Protein AF-A0A7Y0S572-F1 (afdb_monomer_lite)

Structure (mmCIF, N/CA/C/O backbone):
data_AF-A0A7Y0S572-F1
#
_entry.id   AF-A0A7Y0S572-F1
#
loop_
_atom_site.group_PDB
_atom_site.id
_atom_site.type_symbol
_atom_site.label_atom_id
_atom_site.label_alt_id
_atom_site.label_comp_id
_atom_site.label_asym_id
_atom_site.label_entity_id
_atom_site.label_seq_id
_atom_site.pdbx_PDB_ins_code
_atom_site.Cartn_x
_atom_site.Cartn_y
_atom_site.Cartn_z
_atom_site.occupancy
_atom_site.B_iso_or_equiv
_atom_site.auth_seq_id
_atom_site.auth_comp_id
_atom_site.auth_asym_id
_atom_site.auth_atom_id
_atom_site.pdbx_PDB_model_num
ATOM 1 N N . ALA A 1 1 ? 35.247 -16.070 -6.722 1.00 41.09 1 ALA A N 1
ATOM 2 C CA . ALA A 1 1 ? 34.018 -15.502 -7.310 1.00 41.09 1 ALA A CA 1
ATOM 3 C C . ALA A 1 1 ? 32.829 -16.150 -6.613 1.00 41.09 1 ALA A C 1
ATOM 5 O O . ALA A 1 1 ? 32.689 -17.361 -6.701 1.00 41.09 1 ALA A O 1
ATOM 6 N N . PHE A 1 2 ? 32.053 -15.385 -5.844 1.00 43.91 2 PHE A N 1
ATOM 7 C CA . PHE A 1 2 ? 30.876 -15.890 -5.132 1.00 43.91 2 PHE A CA 1
ATOM 8 C C . PHE A 1 2 ? 29.658 -15.773 -6.054 1.00 43.91 2 PHE A C 1
ATOM 10 O O . PHE A 1 2 ? 28.991 -14.745 -6.073 1.00 43.91 2 PHE A O 1
ATOM 17 N N . TYR A 1 3 ? 29.410 -16.796 -6.872 1.00 42.66 3 TYR A N 1
ATOM 18 C CA . TYR A 1 3 ? 28.191 -16.904 -7.674 1.00 42.66 3 TYR A CA 1
ATOM 19 C C . TYR A 1 3 ? 27.223 -17.822 -6.927 1.00 42.66 3 TYR A C 1
ATOM 21 O O . TYR A 1 3 ? 27.416 -19.034 -6.905 1.00 42.66 3 TYR A O 1
ATOM 29 N N . SER A 1 4 ? 26.238 -17.234 -6.247 1.00 48.22 4 SER A N 1
ATOM 30 C CA . SER A 1 4 ? 25.130 -17.977 -5.636 1.00 48.22 4 SER A CA 1
ATOM 31 C C . SER A 1 4 ? 23.888 -17.739 -6.499 1.00 48.22 4 SER A C 1
ATOM 33 O O . SER A 1 4 ? 23.457 -16.587 -6.583 1.00 48.22 4 SER A O 1
ATOM 35 N N . PRO A 1 5 ? 23.328 -18.771 -7.152 1.00 55.41 5 PRO A N 1
ATOM 36 C CA . PRO A 1 5 ? 22.149 -18.647 -8.016 1.00 55.41 5 PRO A CA 1
ATOM 37 C C . PRO A 1 5 ? 20.969 -17.932 -7.338 1.00 55.41 5 PRO A C 1
ATOM 39 O O . PRO A 1 5 ? 20.272 -17.146 -7.976 1.00 55.41 5 PRO A O 1
ATOM 42 N N . ASP A 1 6 ? 20.812 -18.112 -6.024 1.00 54.69 6 ASP A N 1
ATOM 43 C CA . ASP A 1 6 ? 19.775 -17.477 -5.201 1.00 54.69 6 ASP A CA 1
ATOM 44 C C . ASP A 1 6 ? 19.892 -15.945 -5.125 1.00 54.69 6 ASP A C 1
ATOM 46 O O . ASP A 1 6 ? 18.889 -15.234 -5.023 1.00 54.69 6 ASP A O 1
ATOM 50 N N . LEU A 1 7 ? 21.118 -15.409 -5.185 1.00 51.94 7 LEU A N 1
ATOM 51 C CA . LEU A 1 7 ? 21.358 -13.961 -5.203 1.00 51.94 7 LEU A CA 1
ATOM 52 C C . LEU A 1 7 ? 20.999 -13.365 -6.566 1.00 51.94 7 LEU A C 1
ATOM 54 O O . LEU A 1 7 ? 20.493 -12.243 -6.638 1.00 51.94 7 LEU A O 1
ATOM 58 N N . THR A 1 8 ? 21.229 -14.115 -7.644 1.00 56.31 8 THR A N 1
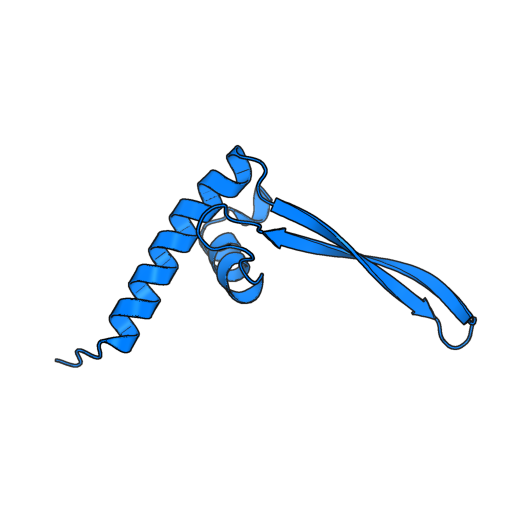ATOM 59 C CA . THR A 1 8 ? 20.860 -13.709 -9.002 1.00 56.31 8 THR A CA 1
ATOM 60 C C . THR A 1 8 ? 19.343 -13.680 -9.169 1.00 56.31 8 THR A C 1
ATOM 62 O O . THR A 1 8 ? 18.821 -12.693 -9.682 1.00 56.31 8 THR A O 1
ATOM 65 N N . ASP A 1 9 ? 18.626 -14.686 -8.664 1.00 60.22 9 ASP A N 1
ATOM 66 C CA . ASP A 1 9 ? 17.167 -14.775 -8.805 1.00 60.22 9 ASP A CA 1
ATOM 67 C C . ASP A 1 9 ? 16.431 -13.657 -8.039 1.00 60.22 9 ASP A C 1
ATOM 69 O O . ASP A 1 9 ? 15.587 -12.948 -8.594 1.00 60.22 9 ASP A O 1
ATOM 73 N N . LYS A 1 10 ? 16.855 -13.366 -6.799 1.00 60.50 10 LYS A N 1
ATOM 74 C CA . LYS A 1 10 ? 16.332 -12.220 -6.029 1.00 60.50 10 LYS A CA 1
ATOM 75 C C . LYS A 1 10 ? 16.616 -10.873 -6.692 1.00 60.50 10 LYS A C 1
ATOM 77 O O . LYS A 1 10 ? 15.761 -9.989 -6.674 1.00 60.50 10 LYS A O 1
ATOM 82 N N . SER A 1 11 ? 17.798 -10.715 -7.289 1.00 60.59 11 SER A N 1
ATOM 83 C CA . SER A 1 11 ? 18.176 -9.471 -7.970 1.00 60.59 11 SER A CA 1
ATOM 84 C C . SER A 1 11 ? 17.353 -9.255 -9.245 1.00 60.59 11 SER A C 1
ATOM 86 O O . SER A 1 11 ? 16.881 -8.148 -9.498 1.00 60.59 11 SER A O 1
ATOM 88 N N . VAL A 1 12 ? 17.121 -10.321 -10.020 1.00 62.12 12 VAL A N 1
ATOM 89 C CA . VAL A 1 12 ? 16.268 -10.290 -11.218 1.00 62.12 12 VAL A CA 1
ATOM 90 C C . VAL A 1 12 ? 14.810 -10.001 -10.847 1.00 62.12 12 VAL A C 1
ATOM 92 O O . VAL A 1 12 ? 14.159 -9.209 -11.530 1.00 62.12 12 VAL A O 1
ATOM 95 N N . SER A 1 13 ? 14.313 -10.573 -9.747 1.00 76.12 13 SER A N 1
ATOM 96 C CA . SER A 1 13 ? 12.970 -10.288 -9.229 1.00 76.12 13 SER A CA 1
ATOM 97 C C . SER A 1 13 ? 12.801 -8.808 -8.855 1.00 76.12 13 SER A C 1
ATOM 99 O O . SER A 1 13 ? 11.868 -8.158 -9.323 1.00 76.12 13 SER A O 1
ATOM 101 N N . HIS A 1 14 ? 13.761 -8.219 -8.131 1.00 79.75 14 HIS A N 1
ATOM 102 C CA . HIS A 1 14 ? 13.715 -6.803 -7.737 1.00 79.75 14 HIS A CA 1
ATOM 103 C C . HIS A 1 14 ? 13.641 -5.834 -8.925 1.00 79.75 14 HIS A C 1
ATOM 105 O O . HIS A 1 14 ? 12.845 -4.895 -8.903 1.00 79.75 14 HIS A O 1
ATOM 111 N N . VAL A 1 15 ? 14.444 -6.063 -9.970 1.00 84.38 15 VAL A N 1
ATOM 112 C CA . VAL A 1 15 ? 14.431 -5.217 -11.176 1.00 84.38 15 VAL A CA 1
ATOM 113 C C . VAL A 1 15 ? 13.077 -5.306 -11.885 1.00 84.38 15 VAL A C 1
ATOM 115 O O . VAL A 1 15 ? 12.531 -4.285 -12.302 1.00 84.38 15 VAL A O 1
ATOM 118 N N . ARG A 1 16 ? 12.496 -6.509 -11.975 1.00 89.19 16 ARG A N 1
ATOM 119 C CA . ARG A 1 16 ? 11.169 -6.711 -12.577 1.00 89.19 16 ARG A CA 1
ATOM 120 C C . ARG A 1 16 ? 10.070 -6.011 -11.786 1.00 89.19 16 ARG A C 1
ATOM 122 O O . ARG A 1 16 ? 9.251 -5.328 -12.394 1.00 89.19 16 ARG A O 1
ATOM 129 N N . ILE A 1 17 ? 10.076 -6.132 -10.457 1.00 89.88 17 ILE A N 1
ATOM 130 C CA . ILE A 1 17 ? 9.108 -5.448 -9.590 1.00 89.88 17 ILE A CA 1
ATOM 131 C C . ILE A 1 17 ? 9.248 -3.929 -9.713 1.00 89.88 17 ILE A C 1
ATOM 133 O O . ILE A 1 17 ? 8.237 -3.244 -9.812 1.00 89.88 17 ILE A O 1
ATOM 137 N N . GLN A 1 18 ? 10.466 -3.389 -9.793 1.00 90.31 18 GLN A N 1
ATOM 138 C CA . GLN A 1 18 ? 10.666 -1.953 -9.994 1.00 90.31 18 GLN A CA 1
ATOM 139 C C . GLN A 1 18 ? 10.049 -1.454 -11.305 1.00 90.31 18 GLN A C 1
ATOM 141 O O . GLN A 1 18 ? 9.286 -0.487 -11.299 1.00 90.31 18 GLN A O 1
ATOM 146 N N . SER A 1 19 ? 10.351 -2.109 -12.430 1.00 91.75 19 SER A N 1
ATOM 147 C CA . SER A 1 19 ? 9.764 -1.737 -13.723 1.00 91.75 19 SER A CA 1
ATOM 148 C C . SER A 1 19 ? 8.243 -1.902 -13.731 1.00 91.75 19 SER A C 1
ATOM 150 O O . SER A 1 19 ? 7.538 -1.061 -14.287 1.00 91.75 19 SER A O 1
ATOM 152 N N . ALA A 1 20 ? 7.730 -2.956 -13.094 1.00 93.62 20 ALA A N 1
ATOM 153 C CA . ALA A 1 20 ? 6.298 -3.196 -12.982 1.00 93.62 20 ALA A CA 1
ATOM 154 C C . ALA A 1 20 ? 5.598 -2.151 -12.096 1.00 93.62 20 ALA A C 1
ATOM 156 O O . ALA A 1 20 ? 4.491 -1.738 -12.424 1.00 93.62 20 ALA A O 1
ATOM 157 N N . LEU A 1 21 ? 6.240 -1.670 -11.025 1.00 94.44 21 LEU A N 1
ATOM 158 C CA . LEU A 1 21 ? 5.653 -0.705 -10.091 1.00 94.44 21 LEU A CA 1
ATOM 159 C C . LEU A 1 21 ? 5.402 0.652 -10.756 1.00 94.44 21 LEU A C 1
ATOM 161 O O . LEU A 1 21 ? 4.350 1.250 -10.550 1.00 94.44 21 LEU A O 1
ATOM 165 N N . HIS A 1 22 ? 6.321 1.105 -11.611 1.00 93.69 22 HIS A N 1
ATOM 166 C CA . HIS A 1 22 ? 6.114 2.319 -12.404 1.00 93.69 22 HIS A CA 1
ATOM 167 C C . HIS A 1 22 ? 4.859 2.206 -13.284 1.00 93.69 22 HIS A C 1
ATOM 169 O O . HIS A 1 22 ? 4.020 3.103 -13.308 1.00 93.69 22 HIS A O 1
ATOM 175 N N . GLN A 1 23 ? 4.686 1.068 -13.967 1.00 94.50 23 GLN A N 1
ATOM 176 C CA . GLN A 1 23 ? 3.494 0.822 -14.785 1.00 94.50 23 GLN A CA 1
ATOM 177 C C . GLN A 1 23 ? 2.229 0.645 -13.943 1.00 94.50 23 GLN A C 1
ATOM 179 O O . GLN A 1 23 ? 1.141 0.982 -14.402 1.00 94.50 23 GLN A O 1
ATOM 184 N N . ALA A 1 24 ? 2.347 0.092 -12.737 1.00 94.44 24 ALA A N 1
ATOM 185 C CA . ALA A 1 24 ? 1.218 -0.143 -11.849 1.00 94.44 24 ALA A CA 1
ATOM 186 C C . ALA A 1 24 ? 0.527 1.162 -11.445 1.00 94.44 24 ALA A C 1
ATOM 188 O O . ALA A 1 24 ? -0.701 1.191 -11.368 1.00 94.44 24 ALA A O 1
ATOM 189 N N . ILE A 1 25 ? 1.299 2.234 -11.246 1.00 90.94 25 ILE A N 1
ATOM 190 C CA . ILE A 1 25 ? 0.783 3.578 -10.959 1.00 90.94 25 ILE A CA 1
ATOM 191 C C . ILE A 1 25 ? 0.004 4.107 -12.170 1.00 90.94 25 ILE A C 1
ATOM 193 O O . ILE A 1 25 ? -1.168 4.456 -12.047 1.00 90.94 25 ILE A O 1
ATOM 197 N N . GLU A 1 26 ? 0.609 4.075 -13.362 1.00 92.50 26 GLU A N 1
ATOM 198 C CA . GLU A 1 26 ? -0.031 4.535 -14.606 1.00 92.50 26 GLU A CA 1
ATOM 199 C C . GLU A 1 26 ? -1.301 3.740 -14.952 1.00 92.50 26 GLU A C 1
ATOM 201 O O . GLU A 1 26 ? -2.280 4.295 -15.449 1.00 92.50 26 GLU A O 1
ATOM 206 N N . LYS A 1 27 ? -1.296 2.431 -14.677 1.00 94.75 27 LYS A N 1
ATOM 207 C CA . LYS A 1 27 ? -2.394 1.501 -14.982 1.00 94.75 27 LYS A CA 1
ATOM 208 C C . LYS A 1 27 ? -3.380 1.313 -13.824 1.00 94.75 27 LYS A C 1
ATOM 210 O O . LYS A 1 27 ? -4.225 0.426 -13.917 1.00 94.75 27 LYS A O 1
ATOM 215 N N . GLN A 1 28 ? -3.266 2.091 -12.744 1.00 91.38 28 GLN A N 1
ATOM 216 C CA . GLN A 1 28 ? -4.145 2.020 -11.566 1.00 91.38 28 GLN A CA 1
ATOM 217 C C . GLN A 1 28 ? -4.289 0.599 -10.980 1.00 91.38 28 GLN A C 1
ATOM 219 O O . GLN A 1 28 ? -5.372 0.153 -10.610 1.00 91.38 28 GLN A O 1
ATOM 224 N N . GLN A 1 29 ? -3.179 -0.138 -10.899 1.00 95.06 29 GLN A N 1
ATOM 225 C CA . GLN A 1 29 ? -3.135 -1.505 -10.354 1.00 95.06 29 GLN A CA 1
ATOM 226 C C . GLN A 1 29 ? -2.962 -1.545 -8.828 1.00 95.06 29 GLN A C 1
ATOM 228 O O . GLN A 1 29 ? -2.963 -2.619 -8.212 1.00 95.06 29 GLN A O 1
ATOM 233 N N . LEU A 1 30 ? -2.784 -0.373 -8.223 1.00 95.62 30 LEU A N 1
ATOM 234 C CA . LEU A 1 30 ? -2.750 -0.179 -6.786 1.00 95.62 30 LEU A CA 1
ATOM 235 C C . LEU A 1 30 ? -4.166 0.114 -6.290 1.00 95.62 30 LEU A C 1
ATOM 237 O O . LEU A 1 30 ? -4.892 0.910 -6.882 1.00 95.62 30 LEU A O 1
ATOM 241 N N . ARG A 1 31 ? -4.562 -0.533 -5.197 1.00 95.44 31 ARG A N 1
ATOM 242 C CA . ARG A 1 31 ? -5.854 -0.316 -4.539 1.00 95.44 31 ARG A CA 1
ATOM 243 C C . ARG A 1 31 ? -5.669 -0.144 -3.041 1.00 95.44 31 ARG A C 1
ATOM 245 O O . ARG A 1 31 ? -4.697 -0.639 -2.472 1.00 95.44 31 ARG A O 1
ATOM 252 N N . LEU A 1 32 ? -6.643 0.492 -2.404 1.00 95.69 32 LEU A N 1
ATOM 253 C CA . LEU A 1 32 ? -6.730 0.555 -0.951 1.00 95.69 32 LEU A CA 1
ATOM 254 C C . LEU A 1 32 ? -7.636 -0.557 -0.430 1.00 95.69 32 LEU A C 1
ATOM 256 O O . LEU A 1 32 ? -8.733 -0.784 -0.939 1.00 95.69 32 LEU A O 1
ATOM 260 N N . GLU A 1 33 ? -7.170 -1.227 0.611 1.00 96.94 33 GLU A N 1
ATOM 261 C CA . GLU A 1 33 ? -8.000 -2.006 1.520 1.00 96.94 33 GLU A CA 1
ATOM 262 C C . GLU A 1 33 ? -8.101 -1.268 2.853 1.00 96.94 33 GLU A C 1
ATOM 264 O O . GLU A 1 33 ? -7.213 -0.497 3.209 1.00 96.94 33 GLU A O 1
ATOM 269 N N . PHE A 1 34 ? -9.184 -1.496 3.592 1.00 97.25 34 PHE A N 1
ATOM 270 C CA . PHE A 1 34 ? -9.430 -0.816 4.859 1.00 97.25 34 PHE A CA 1
ATOM 271 C C . PHE A 1 34 ? -9.538 -1.833 5.983 1.00 97.25 34 PHE A C 1
ATOM 273 O O . PHE A 1 34 ? -10.372 -2.739 5.926 1.00 97.25 34 PHE A O 1
ATOM 280 N N . GLN A 1 35 ? -8.710 -1.669 7.009 1.00 97.44 35 GLN A N 1
ATOM 281 C CA . GLN A 1 35 ? -8.748 -2.502 8.201 1.00 97.44 35 GLN A CA 1
ATOM 282 C C . GLN A 1 35 ? -9.376 -1.721 9.364 1.00 97.44 35 GLN A C 1
ATOM 284 O O . GLN A 1 35 ? -8.828 -0.694 9.764 1.00 97.44 35 GLN A O 1
ATOM 289 N N . PRO A 1 36 ? -10.516 -2.167 9.926 1.00 96.94 36 PRO A N 1
ATOM 290 C CA . PRO A 1 36 ? -11.128 -1.505 11.072 1.00 96.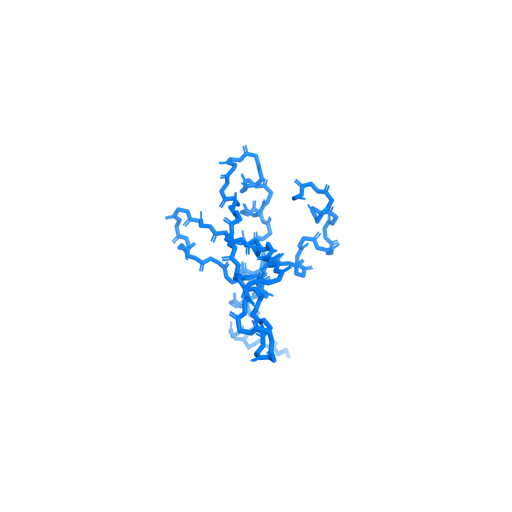94 36 PRO A CA 1
ATOM 291 C C . PRO A 1 36 ? -10.231 -1.531 12.310 1.00 96.94 36 PRO A C 1
ATOM 293 O O . PRO A 1 36 ? -9.671 -2.569 12.664 1.00 96.94 36 PRO A O 1
ATOM 296 N N . GLN A 1 37 ? -10.161 -0.399 13.004 1.00 97.88 37 GLN A N 1
ATOM 297 C CA . GLN A 1 37 ? -9.542 -0.274 14.318 1.00 97.88 37 GLN A CA 1
ATOM 298 C C . GLN A 1 37 ? -10.641 -0.298 15.380 1.00 97.88 37 GLN A C 1
ATOM 300 O O . GLN A 1 37 ? -11.523 0.567 15.405 1.00 97.88 37 GLN A O 1
ATOM 305 N N . TYR A 1 38 ? -10.607 -1.318 16.235 1.00 97.25 38 TYR A N 1
ATOM 306 C CA . TYR A 1 38 ? -11.639 -1.566 17.236 1.00 97.25 38 TYR A CA 1
ATOM 307 C C . TYR A 1 38 ? -11.166 -1.152 18.629 1.00 97.25 38 TYR A C 1
ATOM 309 O O . TYR A 1 38 ? -10.106 -1.582 19.083 1.00 97.25 38 TYR A O 1
ATOM 317 N N . ASN A 1 39 ? -11.966 -0.342 19.320 1.00 97.62 39 ASN A N 1
ATOM 318 C CA . ASN A 1 39 ? -11.769 -0.041 20.729 1.00 97.62 39 ASN A CA 1
ATOM 319 C C . ASN A 1 39 ? -12.490 -1.100 21.570 1.00 97.62 39 ASN A C 1
ATOM 321 O O . ASN A 1 39 ? -13.718 -1.185 21.561 1.00 97.62 39 ASN A O 1
ATOM 325 N N . LEU A 1 40 ? -11.712 -1.900 22.303 1.00 96.06 40 LEU A N 1
ATOM 326 C CA . LEU A 1 40 ? -12.230 -2.993 23.127 1.00 96.06 40 LEU A CA 1
ATOM 327 C C . LEU A 1 40 ? -12.968 -2.505 24.381 1.00 96.06 40 LEU A C 1
ATOM 329 O O . LEU A 1 40 ? -13.909 -3.162 24.812 1.00 96.06 40 LEU A O 1
ATOM 333 N N . GLU A 1 41 ? -12.582 -1.362 24.950 1.00 97.38 41 GLU A N 1
ATOM 334 C CA . GLU A 1 41 ? -13.239 -0.800 26.139 1.00 97.38 41 GLU A CA 1
ATOM 335 C C . GLU A 1 41 ? -14.608 -0.206 25.792 1.00 97.38 41 GLU A C 1
ATOM 337 O O . GLU A 1 41 ? -15.579 -0.388 26.523 1.00 97.38 41 GLU A O 1
ATOM 342 N N . GLN A 1 42 ? -14.691 0.491 24.656 1.00 95.12 42 GLN A N 1
ATOM 343 C CA . GLN A 1 42 ? -15.919 1.135 24.176 1.00 95.12 42 GLN A CA 1
ATOM 344 C C . GLN A 1 42 ? -16.782 0.211 23.307 1.00 95.12 42 GLN A C 1
ATOM 346 O O . GLN A 1 42 ? -17.892 0.589 22.932 1.00 95.12 42 GLN A O 1
ATOM 351 N N . ASN A 1 43 ? -16.279 -0.987 22.990 1.00 95.50 43 ASN A N 1
ATOM 352 C CA . ASN A 1 43 ? -16.914 -1.985 22.133 1.00 95.50 43 ASN A CA 1
ATOM 353 C C . ASN A 1 43 ? -17.411 -1.391 20.798 1.00 95.50 43 ASN A C 1
ATOM 355 O O . ASN A 1 43 ? -18.550 -1.606 20.372 1.00 95.50 43 ASN A O 1
ATOM 359 N N . SER A 1 44 ? -16.557 -0.599 20.145 1.00 97.06 44 SER A N 1
ATOM 360 C CA . SER A 1 44 ? -16.904 0.161 18.942 1.00 97.06 44 SER A CA 1
ATOM 361 C C . SER A 1 44 ? -15.724 0.301 17.976 1.00 97.06 44 SER A C 1
ATOM 363 O O . SER A 1 44 ? -14.557 0.221 18.361 1.00 97.06 44 SER A O 1
ATOM 365 N N . ILE A 1 45 ? -16.026 0.513 16.692 1.00 97.12 45 ILE A N 1
ATOM 366 C CA . ILE A 1 45 ? -15.018 0.882 15.689 1.00 97.12 45 ILE A CA 1
ATOM 367 C C . ILE A 1 45 ? -14.709 2.369 15.863 1.00 97.12 45 ILE A C 1
ATOM 369 O O . ILE A 1 45 ? -15.618 3.196 15.808 1.00 97.12 45 ILE A O 1
ATOM 373 N N . VAL A 1 46 ? -13.432 2.703 16.040 1.00 97.00 46 VAL A N 1
ATOM 374 C CA . VAL A 1 46 ? -12.966 4.089 16.238 1.00 97.00 46 VAL A CA 1
ATOM 375 C C . VAL A 1 46 ? -12.254 4.664 15.017 1.00 97.00 46 VAL A C 1
ATOM 377 O O . VAL A 1 46 ? -12.015 5.866 14.953 1.00 97.00 46 VAL A O 1
ATOM 380 N N . GLY A 1 47 ? -11.941 3.826 14.030 1.00 96.94 47 GLY A N 1
ATOM 381 C CA . GLY A 1 47 ? -11.277 4.251 12.807 1.00 96.94 47 GLY A CA 1
ATOM 382 C C . GLY A 1 47 ? -11.037 3.103 11.838 1.00 96.94 47 GLY A C 1
ATOM 383 O O .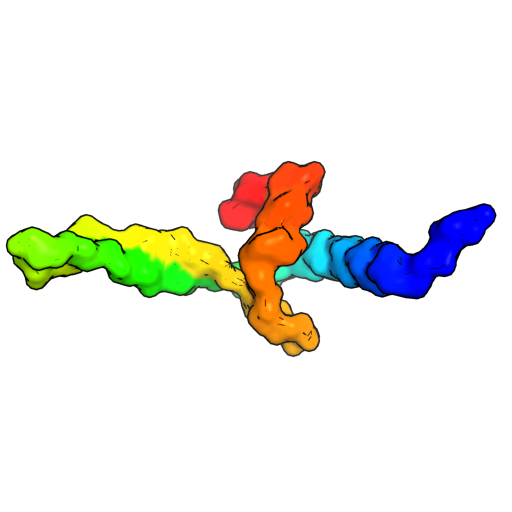 GLY A 1 47 ? -11.447 1.963 12.073 1.00 96.94 47 GLY A O 1
ATOM 384 N N . VAL A 1 48 ? -10.355 3.418 10.742 1.00 97.75 48 VAL A N 1
ATOM 385 C CA . VAL A 1 48 ? -9.871 2.445 9.762 1.00 97.75 48 VAL A CA 1
ATOM 386 C C . VAL A 1 48 ? -8.440 2.794 9.371 1.00 97.75 48 VAL A C 1
ATOM 388 O O . VAL A 1 48 ? -8.105 3.965 9.203 1.00 97.75 48 VAL A O 1
ATOM 391 N N . GLU A 1 49 ? -7.606 1.778 9.202 1.00 97.62 49 GLU A N 1
ATOM 392 C CA . GLU A 1 49 ? -6.299 1.907 8.571 1.00 97.62 49 GLU A CA 1
ATOM 393 C C . GLU A 1 49 ? -6.444 1.662 7.067 1.00 97.62 49 GLU A C 1
ATOM 395 O O . GLU A 1 49 ? -7.014 0.650 6.652 1.00 97.62 49 GLU A O 1
ATOM 400 N N . ALA A 1 50 ? -5.952 2.597 6.254 1.00 96.25 50 ALA A N 1
ATOM 401 C CA . ALA A 1 50 ? -5.891 2.442 4.807 1.00 96.25 50 ALA A CA 1
ATOM 402 C C . ALA A 1 50 ? -4.588 1.728 4.434 1.00 96.25 50 ALA A C 1
ATOM 404 O O . ALA A 1 50 ? -3.493 2.220 4.697 1.00 96.25 50 ALA A O 1
ATOM 405 N N . LEU A 1 51 ? -4.715 0.563 3.813 1.00 95.94 51 LEU A N 1
ATOM 406 C CA . LEU A 1 51 ? -3.609 -0.313 3.480 1.00 95.94 51 LEU A CA 1
ATOM 407 C C . LEU A 1 51 ? -3.503 -0.455 1.966 1.00 95.94 51 LEU A C 1
ATOM 409 O O . LEU A 1 51 ? -4.409 -0.964 1.305 1.00 95.94 51 LEU A O 1
ATOM 413 N N . LEU A 1 52 ? -2.367 -0.045 1.413 1.00 95.50 52 LEU A N 1
ATOM 414 C CA . LEU A 1 52 ? -2.101 -0.185 -0.011 1.00 95.50 52 LEU A CA 1
ATOM 415 C C . LEU A 1 52 ? -1.897 -1.658 -0.394 1.00 95.50 52 LEU A C 1
ATOM 417 O O . LEU A 1 52 ? -1.238 -2.434 0.310 1.00 95.50 52 LEU A O 1
ATOM 421 N N . ARG A 1 53 ? -2.458 -2.046 -1.537 1.00 96.12 53 ARG A N 1
ATOM 422 C CA . ARG A 1 53 ? -2.344 -3.378 -2.133 1.00 96.12 53 ARG A CA 1
ATOM 423 C C . ARG A 1 53 ? -2.048 -3.262 -3.607 1.00 96.12 53 ARG A C 1
ATOM 425 O O . ARG A 1 53 ? -2.637 -2.434 -4.295 1.00 96.12 53 ARG A O 1
ATOM 432 N N . TRP A 1 54 ? -1.217 -4.166 -4.100 1.00 96.00 54 TRP A N 1
ATOM 433 C CA . TRP A 1 54 ? -0.917 -4.247 -5.517 1.00 96.00 54 TRP A CA 1
ATOM 434 C C . TRP A 1 54 ? -1.378 -5.582 -6.087 1.00 96.00 54 TRP A C 1
ATOM 436 O O . TRP A 1 54 ? -0.875 -6.638 -5.704 1.00 96.00 54 TRP A O 1
ATOM 446 N N . GLN A 1 55 ? -2.336 -5.526 -7.015 1.00 93.38 55 GLN A N 1
ATOM 447 C CA . GLN A 1 55 ? -2.704 -6.673 -7.840 1.00 93.38 55 GLN A CA 1
ATOM 448 C C . GLN A 1 55 ? -2.032 -6.552 -9.201 1.00 93.38 55 GLN A C 1
ATOM 450 O O . GLN A 1 55 ? -2.522 -5.848 -10.083 1.00 93.38 55 GLN A O 1
ATOM 455 N N . HIS A 1 56 ? -0.923 -7.257 -9.391 1.00 94.19 56 HIS A N 1
ATOM 456 C CA . HIS A 1 56 ? -0.311 -7.353 -10.705 1.00 94.19 56 HIS A CA 1
ATOM 457 C C . HIS A 1 56 ? -1.028 -8.434 -11.536 1.00 94.19 56 HIS A C 1
ATOM 459 O O . HIS A 1 56 ? -1.320 -9.510 -11.003 1.00 94.19 56 HIS A O 1
ATOM 465 N N . PRO A 1 57 ? -1.287 -8.210 -12.837 1.00 89.25 57 PRO A N 1
ATOM 466 C CA . PRO A 1 57 ? -1.940 -9.200 -13.698 1.00 89.25 57 PRO A CA 1
ATOM 467 C C . PRO A 1 57 ? -1.168 -10.524 -13.806 1.00 89.25 57 PRO A C 1
ATOM 469 O O . PRO A 1 57 ? -1.788 -11.575 -13.914 1.00 89.25 57 PRO A O 1
ATOM 472 N N . GLU A 1 58 ? 0.167 -10.482 -13.745 1.00 89.88 58 GLU A N 1
ATOM 473 C CA . GLU A 1 58 ? 1.017 -11.676 -13.891 1.00 89.88 58 GLU A CA 1
ATOM 474 C C . GLU A 1 58 ? 1.585 -12.196 -12.564 1.00 89.88 58 GLU A C 1
ATOM 476 O O . GLU A 1 58 ? 1.722 -13.402 -12.390 1.00 89.88 58 GLU A O 1
ATOM 481 N N . PHE A 1 59 ? 1.906 -11.309 -11.612 1.00 86.56 59 PHE A N 1
ATOM 482 C CA . PHE A 1 59 ? 2.513 -11.712 -10.331 1.00 86.56 59 PHE A CA 1
ATOM 483 C C . PHE A 1 59 ? 1.461 -12.005 -9.257 1.00 86.56 59 PHE A C 1
ATOM 485 O O . PHE A 1 59 ? 1.792 -12.494 -8.182 1.00 86.56 59 PHE A O 1
ATOM 492 N N . GLY A 1 60 ? 0.190 -11.705 -9.536 1.00 89.38 60 GLY A N 1
ATOM 493 C CA . GLY A 1 60 ? -0.871 -11.787 -8.549 1.00 89.38 60 GLY A CA 1
ATOM 494 C C . GLY A 1 60 ? -0.736 -10.695 -7.489 1.00 89.38 60 GLY A C 1
ATOM 495 O O . GLY A 1 60 ? -0.413 -9.545 -7.793 1.00 89.38 60 GLY A O 1
ATOM 496 N N . LEU A 1 61 ? -1.032 -11.048 -6.240 1.00 91.69 61 LEU A N 1
ATOM 497 C CA . LEU A 1 61 ? -0.925 -10.121 -5.119 1.00 91.69 61 LEU A CA 1
ATOM 498 C C . LEU A 1 61 ? 0.549 -9.926 -4.750 1.00 91.69 61 LEU A C 1
ATOM 500 O O . LEU A 1 61 ? 1.187 -10.858 -4.266 1.00 91.69 61 LEU A O 1
ATOM 504 N N . VAL A 1 62 ? 1.066 -8.713 -4.942 1.00 93.44 62 VAL A N 1
ATOM 505 C CA . VAL A 1 62 ? 2.443 -8.365 -4.570 1.00 93.44 62 VAL A CA 1
ATOM 506 C C . VAL A 1 62 ? 2.448 -7.804 -3.139 1.00 93.44 62 VAL A C 1
ATOM 508 O O . VAL A 1 62 ? 1.760 -6.808 -2.878 1.00 93.44 62 VAL A O 1
ATOM 511 N N . PRO A 1 63 ? 3.188 -8.413 -2.192 1.00 91.81 63 PRO A N 1
ATOM 512 C CA . PRO A 1 63 ? 3.271 -7.935 -0.814 1.00 91.81 63 PRO A CA 1
ATOM 513 C C . PRO A 1 63 ? 3.843 -6.511 -0.713 1.00 91.81 63 PRO A C 1
ATOM 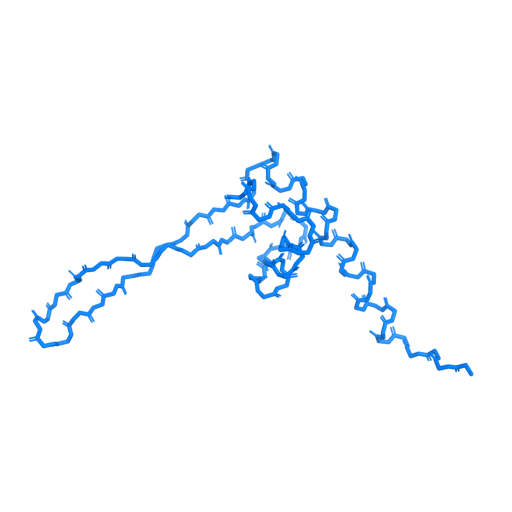515 O O . PRO A 1 63 ? 4.843 -6.215 -1.368 1.00 91.81 63 PRO A O 1
ATOM 518 N N . PRO A 1 64 ? 3.307 -5.639 0.167 1.00 94.12 64 PRO A N 1
ATOM 519 C CA . PRO A 1 64 ? 3.880 -4.312 0.419 1.00 94.12 64 PRO A CA 1
ATOM 520 C C . PRO A 1 64 ? 5.368 -4.335 0.774 1.00 94.12 64 PRO A C 1
ATOM 522 O O . PRO A 1 64 ? 6.120 -3.479 0.319 1.00 94.12 64 PRO A O 1
ATOM 525 N N . ALA A 1 65 ? 5.820 -5.350 1.514 1.00 92.00 65 ALA A N 1
ATOM 526 C CA . ALA A 1 65 ? 7.229 -5.511 1.868 1.00 92.00 65 ALA A CA 1
ATOM 527 C C . ALA A 1 65 ? 8.160 -5.639 0.646 1.00 92.00 65 ALA A C 1
ATOM 529 O O . ALA A 1 65 ? 9.329 -5.269 0.740 1.00 92.00 65 ALA A O 1
ATOM 530 N N . ASP A 1 66 ? 7.646 -6.106 -0.494 1.00 91.12 66 ASP A N 1
ATOM 531 C CA . ASP A 1 66 ? 8.445 -6.322 -1.700 1.00 91.12 66 ASP A CA 1
ATOM 532 C C . ASP A 1 66 ? 8.542 -5.057 -2.565 1.00 91.12 66 ASP A C 1
ATOM 534 O O . ASP A 1 66 ? 9.568 -4.828 -3.207 1.00 91.12 66 ASP A O 1
ATOM 538 N N . PHE A 1 67 ? 7.508 -4.204 -2.576 1.00 93.56 67 PHE A N 1
ATOM 539 C CA . PHE A 1 67 ? 7.459 -3.037 -3.466 1.00 93.56 67 PHE A CA 1
ATOM 540 C C . PHE A 1 67 ? 7.601 -1.679 -2.767 1.00 93.56 67 PHE A C 1
ATOM 542 O O . PHE A 1 67 ? 8.100 -0.744 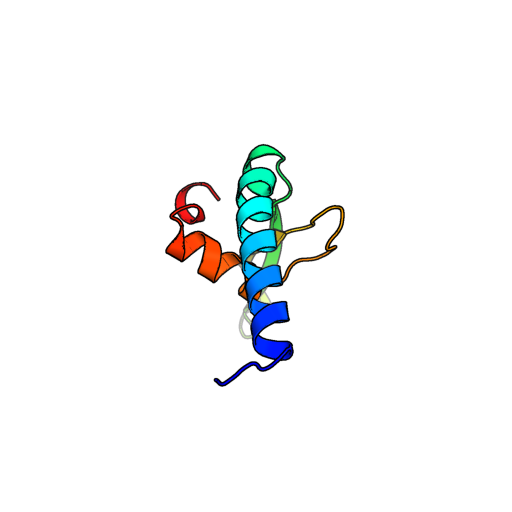-3.391 1.00 93.56 67 PHE A O 1
ATOM 549 N N . ILE A 1 68 ? 7.236 -1.543 -1.487 1.00 95.25 68 ILE A N 1
ATOM 550 C CA . ILE A 1 68 ? 7.377 -0.275 -0.749 1.00 95.25 68 ILE A CA 1
ATOM 551 C C . ILE A 1 68 ? 8.849 0.161 -0.641 1.00 95.25 68 ILE A C 1
ATOM 553 O O . ILE A 1 68 ? 9.135 1.302 -1.003 1.00 95.25 68 ILE A O 1
ATOM 557 N N . PRO A 1 69 ? 9.823 -0.713 -0.298 1.00 94.31 69 PRO A N 1
ATOM 558 C CA . PRO A 1 69 ? 11.230 -0.304 -0.263 1.00 94.31 69 PRO A CA 1
ATOM 559 C C . PRO A 1 69 ? 11.761 0.146 -1.630 1.00 94.31 69 PRO A C 1
ATOM 561 O O . PRO A 1 69 ? 12.698 0.940 -1.719 1.00 94.31 69 PRO A O 1
ATOM 564 N N . ILE A 1 70 ? 11.187 -0.382 -2.716 1.00 93.00 70 ILE A N 1
ATOM 565 C CA . ILE A 1 70 ? 11.521 0.031 -4.080 1.00 93.00 70 ILE A CA 1
ATOM 56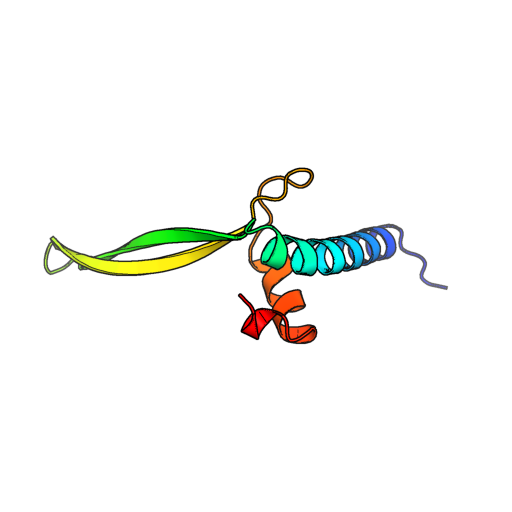6 C C . ILE A 1 70 ? 10.919 1.409 -4.355 1.00 93.00 70 ILE A C 1
ATOM 568 O O . ILE A 1 70 ? 11.627 2.280 -4.863 1.00 93.00 70 ILE A O 1
ATOM 572 N N . ALA A 1 71 ? 9.656 1.632 -3.984 1.00 94.88 71 ALA A N 1
ATOM 573 C CA . ALA A 1 71 ? 8.989 2.923 -4.114 1.00 94.88 71 ALA A CA 1
ATOM 574 C C . ALA A 1 71 ? 9.763 4.041 -3.398 1.00 94.88 71 ALA A C 1
ATOM 576 O O . ALA A 1 71 ? 9.973 5.112 -3.964 1.00 94.88 71 ALA A O 1
ATOM 577 N N . GLU A 1 72 ? 10.240 3.774 -2.182 1.00 95.81 72 GLU A N 1
ATOM 578 C CA . GLU A 1 72 ? 11.035 4.717 -1.389 1.00 95.81 72 GLU A CA 1
ATOM 579 C C . GLU A 1 72 ? 12.375 5.038 -2.061 1.00 95.81 72 GLU A C 1
ATOM 581 O O . GLU A 1 72 ? 12.706 6.205 -2.263 1.00 95.81 72 GLU A O 1
ATOM 586 N N . LYS A 1 73 ? 13.133 4.010 -2.473 1.00 93.19 73 LYS A N 1
ATOM 587 C CA . LYS A 1 73 ? 14.455 4.182 -3.108 1.00 93.19 73 LYS A CA 1
ATOM 588 C C . LYS A 1 73 ? 14.395 4.877 -4.467 1.00 93.19 73 LYS A C 1
ATOM 590 O O . LYS A 1 73 ? 15.365 5.515 -4.863 1.00 93.19 73 LYS A O 1
ATOM 595 N N . THR A 1 74 ? 13.292 4.712 -5.194 1.00 91.06 74 THR A N 1
ATOM 596 C CA . THR A 1 74 ? 13.108 5.266 -6.546 1.00 91.06 74 THR A CA 1
ATOM 597 C C . THR A 1 74 ? 12.347 6.589 -6.558 1.00 91.06 74 THR A C 1
ATOM 599 O O . THR A 1 74 ? 12.216 7.201 -7.614 1.00 91.06 74 THR A O 1
ATOM 602 N N . GLY A 1 75 ? 11.835 7.038 -5.409 1.00 93.56 75 GLY A N 1
ATOM 603 C CA . GLY A 1 75 ? 10.987 8.225 -5.306 1.00 93.56 75 GLY A CA 1
ATOM 604 C C . GLY A 1 75 ? 9.543 8.018 -5.778 1.00 93.56 75 GLY A C 1
ATOM 605 O O . GLY A 1 75 ? 8.722 8.909 -5.574 1.00 93.56 75 GLY A O 1
ATOM 606 N N . LEU A 1 76 ? 9.199 6.843 -6.327 1.00 92.19 76 LEU A N 1
ATOM 607 C CA . LEU A 1 76 ? 7.831 6.504 -6.741 1.00 92.19 76 LEU A CA 1
ATOM 608 C C . LEU A 1 76 ? 6.830 6.544 -5.582 1.00 92.19 76 LEU A C 1
ATOM 610 O O . LEU A 1 76 ? 5.642 6.700 -5.828 1.00 92.19 76 LEU A O 1
ATOM 614 N N . ILE A 1 77 ? 7.293 6.466 -4.329 1.00 94.56 77 ILE A N 1
ATOM 615 C CA . ILE A 1 77 ? 6.440 6.589 -3.138 1.00 94.56 77 ILE A CA 1
ATOM 616 C C . ILE A 1 77 ? 5.642 7.903 -3.097 1.00 94.56 77 ILE A C 1
ATOM 618 O O . ILE A 1 77 ? 4.595 7.954 -2.473 1.00 94.56 77 ILE A O 1
ATOM 622 N N . GLN A 1 78 ? 6.110 8.956 -3.776 1.00 93.69 78 GLN A N 1
ATOM 623 C CA . GLN A 1 78 ? 5.402 10.240 -3.857 1.00 93.69 78 GLN A CA 1
ATOM 624 C C . GLN A 1 78 ? 4.281 10.249 -4.907 1.00 93.69 78 GLN A C 1
ATOM 626 O O . GLN A 1 78 ? 3.469 11.168 -4.931 1.00 93.69 78 GLN A O 1
ATOM 631 N N . SER A 1 79 ? 4.275 9.273 -5.816 1.00 89.62 79 SER A N 1
ATOM 632 C CA . SER A 1 79 ? 3.303 9.143 -6.909 1.00 89.62 79 SER A CA 1
ATOM 633 C C . SER A 1 79 ? 2.232 8.085 -6.633 1.00 89.62 79 SER A C 1
ATOM 635 O O . SER A 1 79 ? 1.397 7.829 -7.500 1.00 89.62 79 SER A O 1
ATOM 637 N N . ILE A 1 80 ? 2.292 7.457 -5.460 1.00 86.00 80 ILE A N 1
ATOM 638 C CA . ILE A 1 80 ? 1.360 6.441 -4.972 1.00 86.00 80 ILE A CA 1
ATOM 639 C C . ILE A 1 80 ? 0.346 7.086 -4.029 1.00 86.00 80 ILE A C 1
ATOM 641 O O . ILE A 1 80 ? 0.748 7.992 -3.267 1.00 86.00 80 ILE A O 1
#

InterPro domains:
  IPR001633 EAL domain [PF00563] (20-80)
  IPR001633 EAL domain [PS50883] (14-80)
  IPR001633 EAL domain [cd01948] (19-80)
  IPR035919 EAL domain superfamily [G3DSA:3.20.20.450] (14-80)
  IPR035919 EAL domain superfamily [SSF141868] (19-79)

Secondary structure (DSSP, 8-state):
----HHHHHHHHHHHHHHHHHHHHHHTT-EEEEEEEEEETTTTEEEEEEEEEEEEETTTEEE-HHHHHHHHHHHSGGG--

Organism: Vibrio parahaemolyticus (NCBI:txid670)

Sequence (80 aa):
AFYSPDLTDKSVSHVRIQSALHQAIEKQQLRLEFQPQYNLEQNSIVGVEALLRWQHPEFGLVPPADFIPIAEKTGLIQSI

Radius of gyration: 16.95 Å; chains: 1; bounding box: 51×29×41 Å

Foldseek 3Di:
DDDDVVVVVLVVVLVVLLVVLVVCLVVVQKDWDWAFDADPVVRDTPGIDTDIWGQDPPPGTDDCVSRVVSCVVVVVVVSD

pLDDT: mean 87.34, std 15.1, range [41.09, 97.88]